Protein AF-A0A1I2M849-F1 (afdb_monomer_lite)

Radius of gyration: 31.11 Å; chains: 1; bounding box: 92×46×47 Å

Secondary structure (DSSP, 8-state):
------------------------PPPP----PPPPHHHHHHHHHHHHTSS---HHHHHHHTT--HHHHHHHHHHHHTT-

Structure (mmCIF, N/CA/C/O backbone):
data_AF-A0A1I2M849-F1
#
_entry.id   AF-A0A1I2M849-F1
#
loop_
_atom_site.group_PDB
_atom_site.id
_atom_site.type_symbol
_atom_site.label_atom_id
_atom_site.label_alt_id
_atom_site.label_comp_id
_atom_site.label_asym_id
_atom_site.label_entity_id
_atom_site.label_seq_id
_atom_site.pdbx_PDB_ins_code
_atom_site.Cartn_x
_atom_site.Cartn_y
_atom_site.Cartn_z
_atom_site.occupancy
_atom_site.B_iso_or_equiv
_atom_site.auth_seq_id
_atom_site.auth_comp_id
_atom_site.auth_asym_id
_atom_site.auth_atom_id
_atom_site.pdbx_PDB_model_num
ATOM 1 N N . MET A 1 1 ? -81.314 -32.723 30.002 1.00 40.94 1 MET A N 1
ATOM 2 C CA . MET A 1 1 ? -80.084 -33.055 29.245 1.00 40.94 1 MET A CA 1
ATOM 3 C C . MET A 1 1 ? -79.266 -31.765 29.178 1.00 40.94 1 MET A C 1
ATOM 5 O O . MET A 1 1 ? -79.735 -30.827 28.559 1.00 40.94 1 MET A O 1
ATOM 9 N N . ALA A 1 2 ? -78.329 -31.496 30.101 1.00 46.28 2 ALA A N 1
ATOM 10 C CA . ALA A 1 2 ? -76.902 -31.885 30.060 1.00 46.28 2 ALA A CA 1
ATOM 11 C C . ALA A 1 2 ? -76.289 -31.596 28.668 1.00 46.28 2 ALA A C 1
ATOM 13 O O . ALA A 1 2 ? -76.792 -32.123 27.689 1.00 46.28 2 ALA A O 1
ATOM 14 N N . SER A 1 3 ? -75.289 -30.727 28.492 1.00 48.16 3 SER A N 1
ATOM 15 C CA . SER A 1 3 ? -74.014 -30.727 29.213 1.00 48.16 3 SER A CA 1
ATOM 16 C C . SER A 1 3 ? -73.330 -29.356 29.244 1.00 48.16 3 SER A C 1
ATOM 18 O O . SER A 1 3 ? -73.339 -28.599 28.279 1.00 48.16 3 SER A O 1
ATOM 20 N N . ARG A 1 4 ? -72.685 -29.089 30.383 1.00 51.94 4 ARG A N 1
ATOM 21 C CA . ARG A 1 4 ? -71.656 -28.063 30.577 1.00 51.94 4 ARG A CA 1
ATOM 22 C C . ARG A 1 4 ? -70.390 -28.487 29.830 1.00 51.94 4 ARG A C 1
ATOM 24 O O . ARG A 1 4 ? -69.961 -29.625 29.991 1.00 51.94 4 ARG A O 1
ATOM 31 N N . GLY A 1 5 ? -69.758 -27.561 29.118 1.00 52.25 5 GLY A N 1
ATOM 32 C CA . GLY A 1 5 ? -68.385 -27.698 28.636 1.00 52.25 5 GLY A CA 1
ATOM 33 C C . GLY A 1 5 ? -67.601 -26.448 29.006 1.00 52.25 5 GLY A C 1
ATOM 34 O O . GLY A 1 5 ? -67.735 -25.420 28.354 1.00 52.25 5 GLY A O 1
ATOM 35 N N . ARG A 1 6 ? -66.842 -26.534 30.102 1.00 51.78 6 ARG A N 1
ATOM 36 C CA . ARG A 1 6 ? -65.808 -25.569 30.486 1.00 51.78 6 ARG A CA 1
ATOM 37 C C . ARG A 1 6 ? -64.535 -25.908 29.713 1.00 51.78 6 ARG A C 1
ATOM 39 O O . ARG A 1 6 ? -64.116 -27.054 29.782 1.00 51.78 6 ARG A O 1
ATOM 46 N N . HIS A 1 7 ? -63.910 -24.916 29.096 1.00 53.75 7 HIS A N 1
ATOM 47 C CA . HIS A 1 7 ? -62.463 -24.844 28.867 1.00 53.75 7 HIS A CA 1
ATOM 48 C C . HIS A 1 7 ? -62.119 -23.388 29.197 1.00 53.75 7 HIS A C 1
ATOM 50 O O . HIS A 1 7 ? -62.618 -22.479 28.542 1.00 53.75 7 HIS A O 1
ATOM 56 N N . ASP A 1 8 ? -61.668 -23.089 30.411 1.00 50.38 8 ASP A N 1
ATOM 57 C CA . ASP A 1 8 ? -60.342 -23.366 30.982 1.00 50.38 8 ASP A CA 1
ATOM 58 C C . ASP A 1 8 ? -59.216 -22.721 30.178 1.00 50.38 8 ASP A C 1
ATOM 60 O O . ASP A 1 8 ? -59.181 -22.761 28.949 1.00 50.38 8 ASP A O 1
ATOM 64 N N . GLY A 1 9 ? -58.391 -21.998 30.922 1.00 55.09 9 GLY A N 1
ATOM 65 C CA . GLY A 1 9 ? -57.550 -20.943 30.416 1.00 55.09 9 GLY A CA 1
ATOM 66 C C . GLY A 1 9 ? -56.369 -21.464 29.622 1.00 55.09 9 GLY A C 1
ATOM 67 O O . GLY A 1 9 ? -55.897 -22.586 29.772 1.00 55.09 9 GLY A O 1
ATOM 68 N N . THR A 1 10 ? -55.824 -20.576 28.809 1.00 61.53 10 THR A N 1
ATOM 69 C CA . THR A 1 10 ? -54.388 -20.573 28.569 1.00 61.53 10 THR A CA 1
ATOM 70 C C . THR A 1 10 ? -53.993 -19.152 28.220 1.00 61.53 10 THR A C 1
ATOM 72 O O . THR A 1 10 ? -54.136 -18.674 27.098 1.00 61.53 10 THR A O 1
ATOM 75 N N . ASP A 1 11 ? -53.563 -18.464 29.275 1.00 55.72 11 ASP A N 1
ATOM 76 C CA . ASP A 1 11 ? -52.573 -17.407 29.205 1.00 55.72 11 ASP A CA 1
ATOM 77 C C . ASP A 1 11 ? -51.422 -17.871 28.304 1.00 55.72 11 ASP A C 1
ATOM 79 O O . ASP A 1 11 ? -50.838 -18.932 28.518 1.00 55.72 11 ASP A O 1
ATOM 83 N N . ALA A 1 12 ? -51.132 -17.103 27.263 1.00 55.31 12 ALA A N 1
ATOM 84 C CA . ALA A 1 12 ? -49.862 -17.194 26.565 1.00 55.31 12 ALA A CA 1
ATOM 85 C C . ALA A 1 12 ? -49.592 -15.855 25.893 1.00 55.31 12 ALA A C 1
ATOM 87 O O . ALA A 1 12 ? -49.579 -15.721 24.667 1.00 55.31 12 ALA A O 1
ATOM 88 N N . SER A 1 13 ? -49.347 -14.858 26.742 1.00 53.78 13 SER A N 1
ATOM 89 C CA . SER A 1 13 ? -48.523 -13.701 26.414 1.00 53.78 13 SER A CA 1
ATOM 90 C C . SER A 1 13 ? -47.189 -14.190 25.840 1.00 53.78 13 SER A C 1
ATOM 92 O O . SER A 1 13 ? -46.205 -14.336 26.556 1.00 53.78 13 SER A O 1
ATOM 94 N N . THR A 1 14 ? -47.130 -14.478 24.540 1.00 57.38 14 THR A N 1
ATOM 95 C CA . THR A 1 14 ? -45.884 -14.889 23.884 1.00 57.38 14 THR A CA 1
ATOM 96 C C . THR A 1 14 ? -45.310 -13.711 23.121 1.00 57.38 14 THR A C 1
ATOM 98 O O . THR A 1 14 ? -45.439 -13.561 21.912 1.00 57.38 14 THR A O 1
ATOM 101 N N . LEU A 1 15 ? -44.645 -12.887 23.925 1.00 56.59 15 LEU A N 1
ATOM 102 C CA . LEU A 1 15 ? -43.284 -12.441 23.680 1.00 56.59 15 LEU A CA 1
ATOM 103 C C . LEU A 1 15 ? -43.053 -11.680 22.367 1.00 56.59 15 LEU A C 1
ATOM 105 O O . LEU A 1 15 ? -42.614 -12.218 21.351 1.00 56.59 15 LEU A O 1
ATOM 109 N N . ASN A 1 16 ? -43.243 -10.368 22.487 1.00 57.94 16 ASN A N 1
ATOM 110 C CA . ASN A 1 16 ? -42.526 -9.317 21.777 1.00 57.94 16 ASN A CA 1
ATOM 111 C C . ASN A 1 16 ? -41.059 -9.721 21.495 1.00 57.94 16 ASN A C 1
ATOM 113 O O . ASN A 1 16 ? -40.166 -9.495 22.312 1.00 57.94 16 ASN A O 1
ATOM 117 N N . ARG A 1 17 ? -40.796 -10.324 20.328 1.00 55.81 17 ARG A N 1
ATOM 118 C CA . ARG A 1 17 ? -39.444 -10.581 19.807 1.00 55.81 17 ARG A CA 1
ATOM 119 C C . ARG A 1 17 ? -38.865 -9.310 19.186 1.00 55.81 17 ARG A C 1
ATOM 121 O O . ARG A 1 17 ? -38.376 -9.325 18.061 1.00 55.81 17 ARG A O 1
ATOM 128 N N . GLN A 1 18 ? -38.880 -8.201 19.913 1.00 57.50 18 GLN A N 1
ATOM 129 C CA . GLN A 1 18 ? -37.917 -7.142 19.651 1.00 57.50 18 GLN A CA 1
ATOM 130 C C . GLN A 1 18 ? -36.662 -7.511 20.422 1.00 57.50 18 GLN A C 1
ATOM 132 O O . GLN A 1 18 ? -36.487 -7.171 21.589 1.00 57.50 18 GLN A O 1
ATOM 137 N N . ALA A 1 19 ? -35.803 -8.294 19.764 1.00 63.00 19 ALA A N 1
ATOM 138 C CA . ALA A 1 19 ? -34.430 -8.447 20.205 1.00 63.00 19 ALA A CA 1
ATOM 139 C C . ALA A 1 19 ? -33.879 -7.036 20.471 1.00 63.00 19 ALA A C 1
ATOM 141 O O . ALA A 1 19 ? -33.988 -6.190 19.578 1.00 63.00 19 ALA A O 1
ATOM 142 N N . PRO A 1 20 ? -33.323 -6.741 21.660 1.00 59.84 20 PRO A N 1
ATOM 143 C CA . PRO A 1 20 ? -32.690 -5.455 21.867 1.00 59.84 20 PRO A CA 1
ATOM 144 C C . PRO A 1 20 ? -31.574 -5.365 20.833 1.00 59.84 20 PRO A C 1
ATOM 146 O O . PRO A 1 20 ? -30.635 -6.168 20.851 1.00 59.84 20 PRO A O 1
ATOM 149 N N . ALA A 1 21 ? -31.717 -4.437 19.885 1.00 63.25 21 ALA A N 1
ATOM 150 C CA . ALA A 1 21 ? -30.656 -4.087 18.965 1.00 63.25 21 ALA A CA 1
ATOM 151 C C . ALA A 1 21 ? -29.451 -3.747 19.839 1.00 63.25 21 ALA A C 1
ATOM 153 O O . ALA A 1 21 ? -29.421 -2.712 20.505 1.00 63.25 21 ALA A O 1
ATOM 154 N N . ARG A 1 22 ? -28.492 -4.679 19.925 1.00 66.62 22 ARG A N 1
ATOM 155 C CA . ARG A 1 22 ? -27.240 -4.443 20.636 1.00 66.62 22 ARG A CA 1
ATOM 156 C C . ARG A 1 22 ? -26.707 -3.121 20.093 1.00 66.62 22 ARG A C 1
ATOM 158 O O . ARG A 1 22 ? -26.606 -3.011 18.869 1.00 66.62 22 ARG A O 1
ATOM 165 N N . PRO A 1 23 ? -26.376 -2.130 20.936 1.00 64.25 23 PRO A N 1
ATOM 166 C CA . PRO A 1 23 ? -25.755 -0.921 20.437 1.00 64.25 23 PRO A CA 1
ATOM 167 C C . PRO A 1 23 ? -24.455 -1.354 19.764 1.00 64.25 23 PRO A C 1
ATOM 169 O O . PRO A 1 23 ? -23.506 -1.790 20.423 1.00 64.25 23 PRO A O 1
ATOM 172 N N . VAL A 1 24 ? -24.439 -1.315 18.432 1.00 67.12 24 VAL A N 1
ATOM 173 C CA . VAL A 1 24 ? -23.238 -1.530 17.637 1.00 67.12 24 VAL A CA 1
ATOM 174 C C . VAL A 1 24 ? -22.325 -0.356 17.949 1.00 67.12 24 VAL A C 1
ATOM 176 O O . VAL A 1 24 ? -22.402 0.695 17.323 1.00 67.12 24 VAL A O 1
ATOM 179 N N . LYS A 1 25 ? -21.502 -0.495 18.995 1.00 72.00 25 LYS A N 1
ATOM 180 C CA . LYS A 1 25 ? -20.480 0.498 19.326 1.00 72.00 25 LYS A CA 1
ATOM 181 C C . LYS A 1 25 ? -19.677 0.732 18.042 1.00 72.00 25 LYS A C 1
ATOM 183 O O . LYS A 1 25 ? -19.100 -0.236 17.532 1.00 72.00 25 LYS A O 1
ATOM 188 N N . PRO A 1 26 ? -19.659 1.952 17.476 1.00 64.38 26 PRO A N 1
ATOM 189 C CA . PRO A 1 26 ? -18.892 2.201 16.271 1.00 64.38 26 PRO A CA 1
ATOM 190 C C . PRO A 1 26 ? -17.430 1.901 16.599 1.00 64.38 26 PRO A C 1
ATOM 192 O O . PRO A 1 26 ? -16.853 2.500 17.507 1.00 64.38 26 PRO A O 1
ATOM 195 N N . LYS A 1 27 ? -16.842 0.916 15.907 1.00 67.50 27 LYS A N 1
ATOM 196 C CA . LYS A 1 27 ? -15.413 0.613 16.040 1.00 67.50 27 LYS A CA 1
ATOM 197 C C . LYS A 1 27 ? -14.638 1.919 15.829 1.00 67.50 27 LYS A C 1
ATOM 199 O O . LYS A 1 27 ? -14.919 2.611 14.844 1.00 67.50 27 LYS A O 1
ATOM 204 N N . PRO A 1 28 ? -13.680 2.268 16.706 1.00 62.00 28 PRO A N 1
ATOM 205 C CA . PRO A 1 28 ? -12.898 3.480 16.528 1.00 62.00 28 PRO A CA 1
ATOM 206 C C . PRO A 1 28 ? -12.220 3.413 15.160 1.00 62.00 28 PRO A C 1
ATOM 208 O O . PRO A 1 28 ? -11.481 2.471 14.859 1.00 62.00 28 PRO A O 1
ATOM 211 N N . LYS A 1 29 ? -12.521 4.388 14.296 1.00 62.75 29 LYS A N 1
ATOM 212 C CA . LYS A 1 29 ? -11.854 4.526 13.001 1.00 62.75 29 LYS A CA 1
ATOM 213 C C . LYS A 1 29 ? -10.377 4.769 13.311 1.00 62.75 29 LYS A C 1
ATOM 215 O O . LYS A 1 29 ? -10.036 5.847 13.793 1.00 62.75 29 LYS A O 1
ATOM 220 N N . LYS A 1 30 ? -9.511 3.767 13.096 1.00 62.06 30 LYS A N 1
ATOM 221 C CA . LYS A 1 30 ? -8.054 3.944 13.210 1.00 62.06 30 LYS A CA 1
ATOM 222 C C . LYS A 1 30 ? -7.685 5.187 12.401 1.00 62.06 30 LYS A C 1
ATOM 224 O O . LYS A 1 30 ? -8.029 5.259 11.217 1.00 62.06 30 LYS A O 1
ATOM 229 N N . LYS A 1 31 ? -7.045 6.171 13.045 1.00 62.38 31 LYS A N 1
ATOM 230 C CA . LYS A 1 31 ? -6.513 7.353 12.359 1.00 62.38 31 LYS A CA 1
ATOM 231 C C . LYS A 1 31 ? -5.638 6.842 11.218 1.00 62.38 31 LYS A C 1
ATOM 233 O O . LYS A 1 31 ? -4.659 6.141 11.453 1.00 62.38 31 LYS A O 1
ATOM 238 N N . ARG A 1 32 ? -6.054 7.105 9.979 1.00 65.62 32 ARG A N 1
ATOM 239 C CA . ARG A 1 32 ? -5.288 6.718 8.797 1.00 65.62 32 ARG A CA 1
ATOM 240 C C . ARG A 1 32 ? -4.053 7.605 8.766 1.00 65.62 32 ARG A C 1
ATOM 242 O O . ARG A 1 32 ? -4.199 8.815 8.609 1.00 65.62 32 ARG A O 1
ATOM 249 N N . ARG A 1 33 ? -2.869 7.017 8.936 1.00 72.44 33 ARG A N 1
ATOM 250 C CA . ARG A 1 33 ? -1.610 7.721 8.698 1.00 72.44 33 ARG A CA 1
ATOM 251 C C . ARG A 1 33 ? -1.636 8.253 7.265 1.00 72.44 33 ARG A C 1
ATOM 253 O O . ARG A 1 33 ? -1.917 7.505 6.325 1.00 72.44 33 ARG A O 1
ATOM 260 N N . GLN A 1 34 ? -1.471 9.562 7.128 1.00 71.94 34 GLN A N 1
ATOM 261 C CA . GLN A 1 34 ? -1.348 10.201 5.826 1.00 71.94 34 GLN A CA 1
ATOM 262 C C . GLN A 1 34 ? 0.116 10.076 5.422 1.00 71.94 34 GLN A C 1
ATOM 264 O O . GLN A 1 34 ? 0.974 10.523 6.176 1.00 71.94 34 GLN A O 1
ATOM 269 N N . LEU A 1 35 ? 0.385 9.418 4.293 1.00 78.25 35 LEU A N 1
ATOM 270 C CA . LEU A 1 35 ? 1.732 9.419 3.730 1.00 78.25 35 LEU A CA 1
ATOM 271 C C . LEU A 1 35 ? 2.005 10.770 3.086 1.00 78.25 35 LEU A C 1
ATOM 273 O O . LEU A 1 35 ? 1.101 11.355 2.480 1.00 78.25 35 LEU A O 1
ATOM 277 N N . THR A 1 36 ? 3.248 11.219 3.179 1.00 83.38 36 THR A N 1
ATOM 278 C CA . THR A 1 36 ? 3.736 12.330 2.359 1.00 83.38 36 THR A CA 1
ATOM 279 C C . THR A 1 36 ? 3.897 11.891 0.900 1.00 83.38 36 THR A C 1
ATOM 281 O O . THR A 1 36 ? 3.957 10.695 0.594 1.00 83.38 36 THR A O 1
ATOM 284 N N . ASP A 1 37 ? 3.972 12.852 -0.024 1.00 80.62 37 ASP A N 1
ATOM 285 C CA . ASP A 1 37 ? 4.200 12.557 -1.445 1.00 80.62 37 ASP A CA 1
ATOM 286 C C . ASP A 1 37 ? 5.536 11.821 -1.677 1.00 80.62 37 ASP A C 1
ATOM 288 O O . ASP A 1 37 ? 5.607 10.927 -2.521 1.00 80.62 37 ASP A O 1
ATOM 292 N N . GLU A 1 38 ? 6.567 12.110 -0.874 1.00 85.31 38 GLU A N 1
ATOM 293 C CA . GLU A 1 38 ? 7.840 11.376 -0.889 1.00 85.31 38 GLU A CA 1
ATOM 294 C C . GLU A 1 38 ? 7.687 9.915 -0.452 1.00 85.31 38 GLU A C 1
ATOM 296 O O . GLU A 1 38 ? 8.207 9.015 -1.115 1.00 85.31 38 GLU A O 1
ATOM 301 N N . GLU A 1 39 ? 6.963 9.643 0.640 1.00 85.12 39 GLU A N 1
ATOM 302 C CA . GLU A 1 39 ? 6.724 8.262 1.075 1.00 85.12 39 GLU A CA 1
ATOM 303 C C . GLU A 1 39 ? 5.879 7.493 0.043 1.00 85.12 39 GLU A C 1
ATOM 305 O O . GLU A 1 39 ? 6.122 6.311 -0.201 1.00 85.12 39 GLU A O 1
ATOM 310 N N . ALA A 1 40 ? 4.922 8.160 -0.612 1.00 85.56 40 ALA A N 1
ATOM 311 C CA . ALA A 1 40 ? 4.140 7.572 -1.696 1.00 85.56 40 ALA A CA 1
ATOM 312 C C . ALA A 1 40 ? 5.010 7.230 -2.921 1.00 85.56 40 ALA A C 1
ATOM 314 O O . ALA A 1 40 ? 4.834 6.163 -3.511 1.00 85.56 40 ALA A O 1
ATOM 315 N N . ALA A 1 41 ? 5.970 8.089 -3.278 1.00 86.62 41 ALA A N 1
ATOM 316 C CA . ALA A 1 41 ? 6.924 7.821 -4.352 1.00 86.62 41 ALA A CA 1
ATOM 317 C C . ALA A 1 41 ? 7.843 6.635 -4.020 1.00 86.6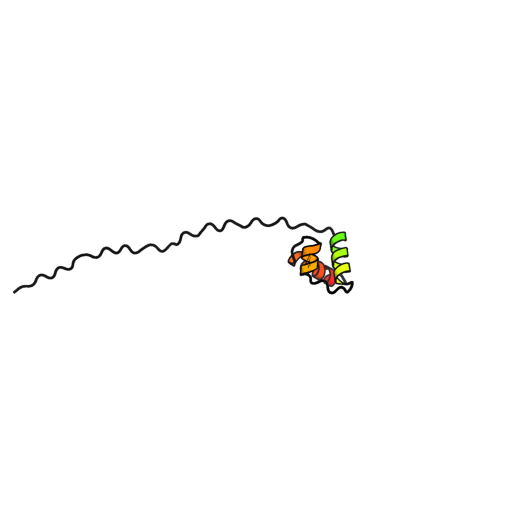2 41 ALA A C 1
ATOM 319 O O . ALA A 1 41 ? 8.056 5.770 -4.869 1.00 86.62 41 ALA A O 1
ATOM 320 N N . ARG A 1 42 ? 8.324 6.539 -2.771 1.00 87.69 42 ARG A N 1
ATOM 321 C CA . ARG A 1 42 ? 9.118 5.391 -2.295 1.00 87.69 42 ARG A CA 1
ATOM 322 C C . ARG A 1 42 ? 8.326 4.089 -2.321 1.00 87.69 42 ARG A C 1
ATOM 324 O O . ARG A 1 42 ? 8.835 3.088 -2.810 1.00 87.69 42 ARG A O 1
ATOM 331 N N . LEU A 1 43 ? 7.062 4.117 -1.897 1.00 88.94 43 LEU A N 1
ATOM 332 C CA . LEU A 1 43 ? 6.165 2.962 -1.980 1.00 88.94 43 LEU A CA 1
ATOM 333 C C . LEU A 1 43 ? 6.002 2.476 -3.425 1.00 88.94 43 LEU A C 1
ATOM 335 O O . LEU A 1 43 ? 6.032 1.275 -3.684 1.00 88.94 43 LEU A O 1
ATOM 339 N N . VAL A 1 44 ? 5.827 3.399 -4.371 1.00 87.62 44 VAL A N 1
ATOM 340 C CA . VAL A 1 44 ? 5.706 3.069 -5.795 1.00 87.62 44 VAL A CA 1
ATOM 341 C C . VAL A 1 44 ? 7.025 2.541 -6.362 1.00 87.62 44 VAL A C 1
ATOM 343 O O . VAL A 1 44 ? 7.006 1.588 -7.137 1.00 87.62 44 VAL A O 1
ATOM 346 N N . ALA A 1 45 ? 8.165 3.110 -5.967 1.00 87.75 45 ALA A N 1
ATOM 347 C CA . ALA A 1 45 ? 9.481 2.608 -6.352 1.00 87.75 45 A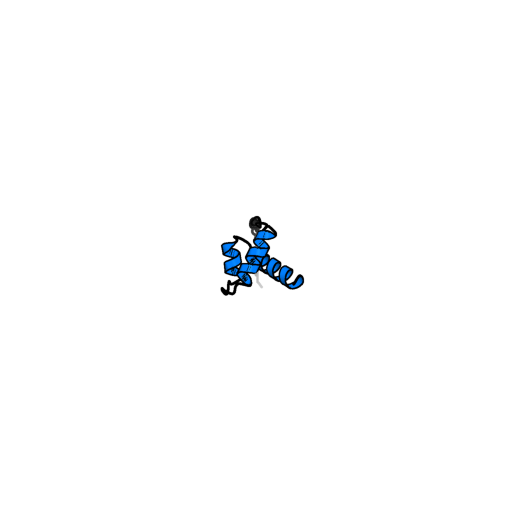LA A CA 1
ATOM 348 C C . ALA A 1 45 ? 9.725 1.188 -5.813 1.00 87.75 45 ALA A C 1
ATOM 350 O O . ALA A 1 45 ? 10.173 0.327 -6.564 1.00 87.75 45 ALA A O 1
ATOM 351 N N . ASP A 1 46 ? 9.344 0.910 -4.563 1.00 87.12 46 ASP A N 1
ATOM 352 C CA . ASP A 1 46 ? 9.394 -0.431 -3.967 1.00 87.12 46 ASP A CA 1
ATOM 353 C C . ASP A 1 46 ? 8.472 -1.423 -4.695 1.00 87.12 46 ASP A C 1
ATOM 355 O O . ASP A 1 46 ? 8.813 -2.598 -4.846 1.00 87.12 46 ASP A O 1
ATOM 359 N N . TRP A 1 47 ? 7.304 -0.959 -5.157 1.00 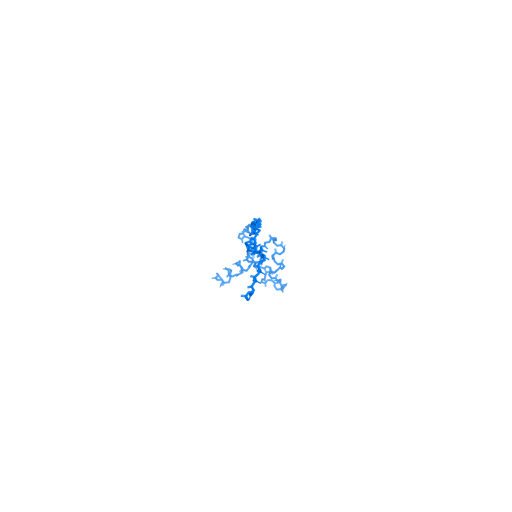85.62 47 TRP A N 1
ATOM 360 C CA . TRP A 1 47 ? 6.371 -1.754 -5.958 1.00 85.62 47 TRP A CA 1
ATOM 361 C C . TRP A 1 47 ? 6.924 -2.063 -7.360 1.00 85.62 47 TRP A C 1
ATOM 363 O O . TRP A 1 47 ? 6.866 -3.213 -7.795 1.00 85.62 47 TRP A O 1
ATOM 373 N N . ASN A 1 48 ? 7.504 -1.069 -8.041 1.00 82.19 48 ASN A N 1
ATOM 374 C CA . ASN A 1 48 ? 8.108 -1.209 -9.373 1.00 82.19 48 ASN A CA 1
ATOM 375 C C . ASN A 1 48 ? 9.449 -1.967 -9.350 1.00 82.19 48 ASN A C 1
ATOM 377 O O . ASN A 1 48 ? 9.782 -2.654 -10.311 1.00 82.19 48 ASN A O 1
ATOM 381 N N . GLY A 1 49 ? 10.209 -1.885 -8.254 1.00 76.31 49 GLY A N 1
ATOM 382 C CA . GLY A 1 49 ? 11.561 -2.436 -8.088 1.00 76.31 49 GLY A CA 1
ATOM 383 C C . GLY A 1 49 ? 11.661 -3.966 -8.027 1.00 76.31 49 GLY A C 1
ATOM 384 O O . GLY A 1 49 ? 12.701 -4.504 -7.654 1.00 76.31 49 GLY A O 1
ATOM 385 N N . GLY A 1 50 ? 10.597 -4.693 -8.374 1.00 60.34 50 GLY A N 1
ATOM 386 C CA . GLY A 1 50 ? 10.693 -6.103 -8.757 1.00 60.34 50 GLY A CA 1
ATOM 387 C C . GLY A 1 50 ? 10.838 -7.126 -7.627 1.00 60.34 50 GLY A C 1
ATOM 388 O O . GLY A 1 50 ? 10.827 -8.320 -7.910 1.00 60.34 50 GLY A O 1
ATOM 389 N N . ARG A 1 51 ? 10.871 -6.741 -6.343 1.00 57.09 51 ARG A N 1
ATOM 390 C CA . ARG A 1 51 ? 10.778 -7.718 -5.233 1.00 57.09 51 ARG A CA 1
ATOM 391 C C . ARG A 1 51 ? 9.344 -8.156 -4.940 1.00 57.09 51 ARG A C 1
ATOM 393 O O . ARG A 1 51 ? 8.993 -8.278 -3.777 1.00 57.09 51 ARG A O 1
ATOM 400 N N . GLY A 1 52 ? 8.501 -8.341 -5.958 1.00 57.34 52 GLY A N 1
ATOM 401 C CA . GLY A 1 52 ? 7.161 -8.934 -5.827 1.00 57.34 52 GLY A CA 1
ATOM 402 C C . GLY A 1 52 ? 6.370 -8.506 -4.584 1.00 57.34 52 GLY A C 1
ATOM 403 O O . GLY A 1 52 ? 5.686 -9.344 -3.996 1.00 57.34 52 GLY A O 1
ATOM 404 N N . ALA A 1 53 ? 6.510 -7.248 -4.142 1.00 66.50 53 ALA A N 1
ATOM 405 C CA . ALA A 1 53 ? 5.993 -6.823 -2.854 1.00 66.50 53 ALA A CA 1
ATOM 406 C C . ALA A 1 53 ? 4.475 -6.828 -2.971 1.00 66.50 53 ALA A C 1
ATOM 408 O O . ALA A 1 53 ? 3.877 -5.996 -3.664 1.00 66.50 53 ALA A O 1
ATOM 409 N N . LYS A 1 54 ? 3.832 -7.811 -2.333 1.00 83.25 54 LYS A N 1
ATOM 410 C CA . LYS A 1 54 ? 2.372 -7.869 -2.322 1.00 83.25 54 LYS A CA 1
ATOM 411 C C . LYS A 1 54 ? 1.904 -6.583 -1.653 1.00 83.25 54 LYS A C 1
ATOM 413 O O . LYS A 1 54 ? 2.460 -6.180 -0.639 1.00 83.25 54 LYS A O 1
ATOM 418 N N . GLN A 1 55 ? 0.860 -5.944 -2.174 1.00 85.75 55 GLN A N 1
ATOM 419 C CA . GLN A 1 55 ? 0.334 -4.689 -1.610 1.00 85.75 55 GLN A CA 1
ATOM 420 C C . GLN A 1 55 ? 0.075 -4.781 -0.089 1.00 85.75 55 GLN A C 1
ATOM 422 O O . GLN A 1 55 ? 0.176 -3.787 0.624 1.00 85.75 55 GLN A O 1
ATOM 427 N N . LYS A 1 56 ? -0.191 -5.994 0.422 1.00 86.50 56 LYS A N 1
ATOM 428 C CA . LYS A 1 56 ? -0.265 -6.312 1.856 1.00 86.50 56 LYS A CA 1
ATOM 429 C C . LYS A 1 56 ? 1.051 -6.088 2.609 1.00 86.50 56 LYS A C 1
ATOM 431 O O . LYS A 1 56 ? 1.019 -5.526 3.694 1.00 86.50 56 LYS A O 1
ATOM 436 N N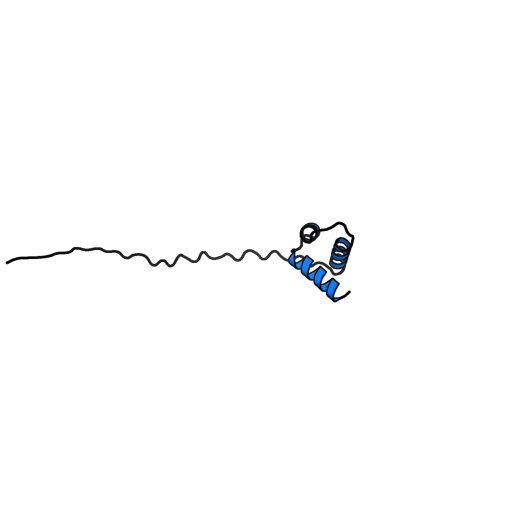 . GLU A 1 57 ? 2.189 -6.489 2.052 1.00 87.88 57 GLU A N 1
ATOM 437 C CA . GLU A 1 57 ? 3.500 -6.213 2.648 1.00 87.88 57 GLU A CA 1
ATOM 438 C C . GLU A 1 57 ? 3.808 -4.719 2.656 1.00 87.88 57 GLU A C 1
ATOM 440 O O . GLU A 1 57 ? 4.293 -4.215 3.663 1.00 87.88 57 GLU A O 1
ATOM 445 N N . LEU A 1 58 ? 3.476 -3.992 1.582 1.00 87.62 58 LEU A N 1
ATOM 446 C CA . LEU A 1 58 ? 3.612 -2.531 1.559 1.00 87.62 58 LEU A CA 1
ATOM 447 C C . LEU A 1 58 ? 2.726 -1.884 2.632 1.00 87.62 58 LEU A C 1
ATOM 449 O O . LEU A 1 58 ? 3.181 -1.014 3.367 1.00 87.62 58 LEU A O 1
ATOM 453 N N . ALA A 1 59 ? 1.490 -2.359 2.792 1.00 88.38 59 ALA A N 1
ATOM 454 C CA . ALA A 1 59 ? 0.598 -1.896 3.849 1.00 88.38 59 ALA A CA 1
ATOM 455 C C . ALA A 1 59 ? 1.208 -2.097 5.248 1.00 88.38 59 ALA A C 1
ATOM 457 O O . ALA A 1 59 ? 1.177 -1.181 6.065 1.00 88.38 59 ALA A O 1
ATOM 458 N N . THR A 1 60 ? 1.811 -3.261 5.509 1.00 88.19 60 THR A N 1
ATOM 459 C CA . THR A 1 60 ? 2.480 -3.549 6.787 1.00 88.19 60 THR A CA 1
ATOM 460 C C . THR A 1 60 ? 3.752 -2.725 6.983 1.00 88.19 60 THR A C 1
ATOM 462 O O . THR A 1 60 ? 3.929 -2.146 8.049 1.00 88.19 60 THR A O 1
ATOM 465 N N . ARG A 1 61 ? 4.628 -2.630 5.974 1.00 85.94 61 ARG A N 1
ATOM 466 C CA . ARG A 1 61 ? 5.905 -1.896 6.069 1.00 85.94 61 ARG A CA 1
ATOM 467 C C . ARG A 1 61 ? 5.711 -0.408 6.331 1.00 85.94 61 ARG A C 1
ATOM 469 O O . ARG A 1 61 ? 6.448 0.177 7.114 1.00 85.94 61 ARG A O 1
ATOM 476 N N . TYR A 1 62 ? 4.717 0.184 5.679 1.00 86.06 62 TYR A N 1
ATOM 477 C CA . TYR A 1 62 ? 4.423 1.608 5.790 1.00 86.06 62 TYR A CA 1
ATOM 478 C C . TYR A 1 62 ? 3.368 1.916 6.875 1.00 86.06 62 TYR A C 1
ATOM 480 O O . TYR A 1 62 ? 2.998 3.074 7.050 1.00 86.06 62 TYR A O 1
ATOM 488 N N . ASP A 1 63 ? 2.899 0.901 7.618 1.00 85.38 63 ASP A N 1
ATOM 489 C CA . ASP A 1 63 ? 1.825 0.972 8.628 1.00 85.38 63 ASP A CA 1
ATOM 490 C C . ASP A 1 63 ? 0.578 1.735 8.140 1.00 85.38 63 ASP A C 1
ATOM 492 O O . ASP A 1 63 ? 0.048 2.654 8.771 1.00 85.38 63 ASP A O 1
ATOM 496 N N . ILE A 1 64 ? 0.119 1.377 6.943 1.00 87.12 64 ILE A N 1
ATOM 497 C CA . ILE A 1 64 ? -0.980 2.041 6.242 1.00 87.12 64 ILE A CA 1
ATOM 498 C C . ILE A 1 64 ? -2.035 1.029 5.814 1.00 87.12 64 ILE A C 1
ATOM 500 O O . ILE A 1 64 ? -1.804 -0.172 5.716 1.00 87.12 64 ILE A O 1
ATOM 504 N N . ALA A 1 65 ? -3.242 1.514 5.535 1.00 87.81 65 ALA A N 1
ATOM 505 C CA . ALA A 1 65 ? -4.295 0.650 5.022 1.00 87.81 65 ALA A CA 1
ATOM 506 C C . ALA A 1 65 ? -3.963 0.158 3.603 1.00 87.81 65 ALA A C 1
ATOM 508 O O . ALA A 1 65 ? -3.488 0.932 2.774 1.00 87.81 65 ALA A O 1
ATOM 509 N N . LEU A 1 66 ? -4.335 -1.086 3.287 1.00 88.31 66 LEU A N 1
ATOM 510 C CA . LEU A 1 66 ? -4.212 -1.649 1.936 1.00 88.31 66 LEU A CA 1
ATOM 511 C C . LEU A 1 66 ? -4.890 -0.765 0.875 1.00 88.31 66 LEU A C 1
ATOM 513 O O . LEU A 1 66 ? -4.295 -0.457 -0.148 1.00 88.31 66 LEU A O 1
ATOM 517 N N . ALA A 1 67 ? -6.079 -0.240 1.182 1.00 87.88 67 ALA A N 1
ATOM 518 C CA . ALA A 1 67 ? -6.782 0.703 0.310 1.00 87.88 67 ALA A CA 1
ATOM 519 C C . ALA A 1 67 ? -5.983 1.996 0.037 1.00 87.88 67 ALA A C 1
ATOM 521 O O . ALA A 1 67 ? -6.169 2.644 -0.990 1.00 87.88 67 ALA A O 1
ATOM 522 N N . THR A 1 68 ? -5.097 2.403 0.955 1.00 88.50 68 THR A N 1
ATOM 523 C CA . THR A 1 68 ? -4.194 3.541 0.735 1.00 88.50 68 THR A CA 1
ATOM 524 C C . THR A 1 68 ? -3.104 3.173 -0.269 1.00 88.50 68 THR A C 1
ATOM 526 O O . THR A 1 68 ? -2.861 3.961 -1.178 1.00 88.50 68 THR A O 1
ATOM 529 N N . VAL A 1 69 ? -2.513 1.978 -0.148 1.00 88.56 69 VAL A N 1
ATOM 530 C CA . VAL A 1 69 ? -1.539 1.428 -1.111 1.00 88.56 69 VAL A CA 1
ATOM 531 C C . VAL A 1 69 ? -2.153 1.373 -2.512 1.00 88.56 69 VAL A C 1
ATOM 533 O O . VAL A 1 69 ? -1.597 1.932 -3.453 1.00 88.56 69 VAL A O 1
ATOM 536 N N . GLU A 1 70 ? -3.341 0.776 -2.640 1.00 89.69 70 GLU A N 1
ATOM 537 C CA . GLU A 1 70 ? -4.074 0.671 -3.909 1.00 89.69 70 GLU A CA 1
ATOM 538 C C . GLU A 1 70 ? -4.349 2.043 -4.527 1.00 89.69 70 GLU A C 1
ATOM 540 O O . GLU A 1 70 ? -4.102 2.256 -5.714 1.00 89.69 70 GLU A O 1
ATOM 545 N N . ARG A 1 71 ? -4.820 3.001 -3.717 1.00 89.25 71 ARG A N 1
ATOM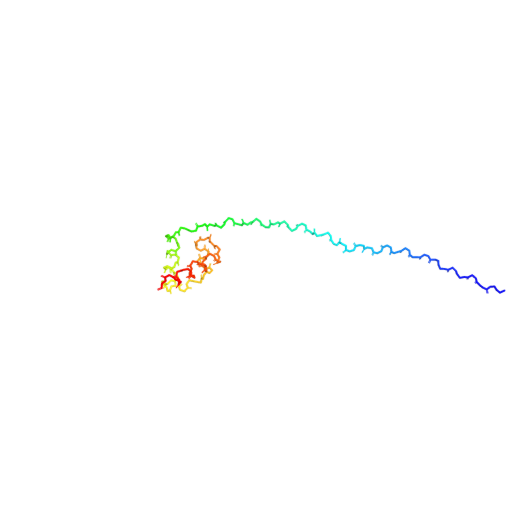 546 C CA . ARG A 1 71 ? -5.088 4.368 -4.174 1.00 89.25 71 ARG A CA 1
ATOM 547 C C . ARG A 1 71 ? -3.823 5.064 -4.677 1.00 89.25 71 ARG A C 1
ATOM 549 O O . ARG A 1 71 ? -3.898 5.779 -5.672 1.00 89.25 71 ARG A O 1
ATOM 556 N N . ILE A 1 72 ? -2.686 4.869 -4.007 1.00 88.50 72 ILE A N 1
ATOM 557 C CA . ILE A 1 72 ? -1.397 5.452 -4.409 1.00 88.50 72 ILE A CA 1
ATOM 558 C C . ILE A 1 72 ? -0.930 4.856 -5.738 1.00 88.50 72 ILE A C 1
ATOM 560 O O . ILE A 1 72 ? -0.636 5.609 -6.664 1.00 88.50 72 ILE A O 1
ATOM 564 N N . ILE A 1 73 ? -0.942 3.526 -5.863 1.00 87.81 73 ILE A N 1
ATOM 565 C CA . ILE A 1 73 ? -0.543 2.833 -7.097 1.00 87.81 73 ILE A CA 1
ATOM 566 C C . ILE A 1 73 ? -1.455 3.238 -8.260 1.00 87.81 73 ILE A C 1
ATOM 568 O O . ILE A 1 73 ? -0.967 3.569 -9.338 1.00 87.81 73 ILE A O 1
ATOM 572 N N . LYS A 1 74 ? -2.778 3.271 -8.046 1.00 88.75 74 LYS A N 1
ATOM 573 C CA . LYS A 1 74 ? -3.746 3.698 -9.066 1.00 88.75 74 LYS A CA 1
ATOM 574 C C . LYS A 1 74 ? -3.451 5.118 -9.554 1.00 88.75 74 LYS A C 1
ATOM 576 O O . LYS A 1 74 ? -3.318 5.330 -10.753 1.00 88.75 74 LYS A O 1
ATOM 581 N N . ARG A 1 75 ? -3.275 6.064 -8.628 1.00 87.94 75 ARG A N 1
ATOM 582 C CA . ARG A 1 75 ? -2.976 7.465 -8.956 1.00 87.94 75 ARG A CA 1
ATOM 583 C C . ARG A 1 75 ? -1.645 7.629 -9.689 1.00 87.94 75 ARG A C 1
ATOM 585 O O . ARG A 1 75 ? -1.516 8.532 -10.505 1.00 87.94 75 ARG A O 1
ATOM 592 N N . HIS A 1 76 ? -0.651 6.797 -9.381 1.00 85.56 76 HIS A N 1
ATOM 593 C CA . HIS A 1 76 ? 0.625 6.799 -10.093 1.00 85.56 76 HIS A CA 1
ATOM 594 C C . HIS A 1 76 ? 0.471 6.301 -11.536 1.00 85.56 76 HIS A C 1
ATOM 596 O O . HIS A 1 76 ? 0.994 6.933 -12.447 1.00 85.56 76 HIS A O 1
ATOM 602 N N . ARG A 1 77 ? -0.311 5.233 -11.754 1.00 83.44 77 ARG A N 1
ATOM 603 C CA .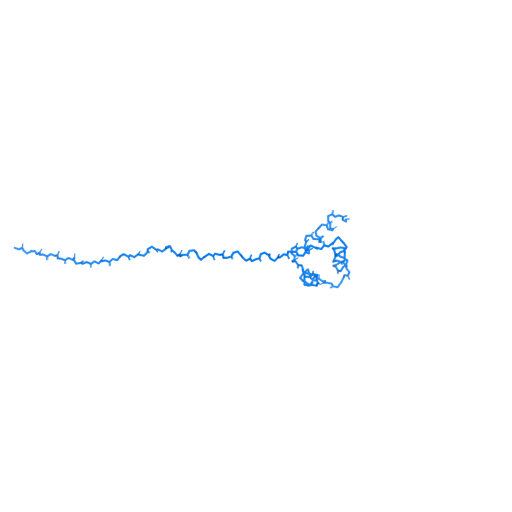 ARG A 1 77 ? -0.630 4.722 -13.100 1.00 83.44 77 ARG A CA 1
ATOM 604 C C . ARG A 1 77 ? -1.437 5.703 -13.948 1.00 83.44 77 ARG A C 1
ATOM 606 O O . ARG A 1 77 ? -1.293 5.695 -15.153 1.00 83.44 77 ARG A O 1
ATOM 613 N N . GLU A 1 78 ? -2.291 6.516 -13.336 1.00 85.06 78 GLU A N 1
ATOM 614 C CA . GLU A 1 78 ? -3.049 7.563 -14.043 1.00 85.06 78 GLU A CA 1
ATOM 615 C C . GLU A 1 78 ? -2.182 8.774 -14.429 1.00 85.06 78 GLU A C 1
ATOM 617 O O . GLU A 1 78 ? -2.604 9.590 -15.243 1.00 85.06 78 GLU A O 1
ATOM 622 N N . ARG A 1 79 ? -0.999 8.926 -13.817 1.00 75.81 79 ARG A N 1
ATOM 623 C CA . ARG A 1 79 ? -0.073 10.044 -14.056 1.00 75.81 79 ARG A CA 1
ATOM 624 C C . ARG A 1 79 ? 1.177 9.674 -14.863 1.00 75.81 79 ARG A C 1
ATOM 626 O O . ARG A 1 79 ? 1.950 10.583 -15.154 1.00 75.81 79 ARG A O 1
ATOM 633 N N . SER A 1 80 ? 1.387 8.391 -15.158 1.00 58.84 80 SER A N 1
ATOM 634 C CA . SER A 1 80 ? 2.516 7.871 -15.950 1.00 58.84 80 SER A CA 1
ATOM 635 C C . SER A 1 80 ? 2.035 7.485 -17.338 1.00 58.84 80 SER A C 1
ATOM 637 O O . SER A 1 80 ? 2.802 7.702 -18.294 1.00 58.84 80 SER A O 1
#

Sequence (80 aa):
MASRGRHDGTDASTLNRQAPARPVKPKPKKKRRQLTDEEAARLVADWNGGRGAKQKELATRYDIALATVERIIKRHRERS

Organism: NCBI:txid380248

pLDDT: mean 72.91, std 14.4, range [40.94, 89.69]

Foldseek 3Di:
DDDDDDDDDDDDPPDDPPPPPDPPPPDPPPPFDDDDPVLLVVLVCVVVVPPVCDLVNSCVVVVGDSVVSVVSNVVVVVVD

InterPro domains:
  IPR009057 Homedomain-like superfamily [SSF46689] (29-77)